Protein AF-A0A520QGH4-F1 (afdb_monomer_lite)

Structure (mmCIF, N/CA/C/O backbone):
data_AF-A0A520QGH4-F1
#
_entry.id   AF-A0A520QGH4-F1
#
loop_
_atom_site.group_PDB
_atom_site.id
_atom_site.type_symbol
_atom_site.label_atom_id
_atom_site.label_alt_id
_atom_site.label_comp_id
_atom_site.label_asym_id
_atom_site.label_entity_id
_atom_site.label_seq_id
_atom_site.pdbx_PDB_ins_code
_atom_site.Cartn_x
_atom_site.Cartn_y
_atom_site.Cartn_z
_atom_site.occupancy
_atom_site.B_iso_or_equiv
_atom_site.auth_seq_id
_atom_site.auth_comp_id
_atom_site.auth_asym_id
_atom_site.auth_atom_id
_atom_site.pdbx_PDB_model_num
ATOM 1 N N . MET A 1 1 ? 1.558 -14.370 -48.853 1.00 61.38 1 MET A N 1
ATOM 2 C CA . MET A 1 1 ? 2.899 -14.208 -48.240 1.00 61.38 1 MET A CA 1
ATOM 3 C C . MET A 1 1 ? 3.194 -12.777 -47.776 1.00 61.38 1 MET A C 1
ATOM 5 O O . MET A 1 1 ? 3.545 -12.615 -46.619 1.00 61.38 1 MET A O 1
ATOM 9 N N . LYS A 1 2 ? 2.977 -11.728 -48.589 1.00 58.34 2 LYS A N 1
ATOM 10 C CA . LYS A 1 2 ? 3.244 -10.323 -48.186 1.00 58.34 2 LYS A CA 1
ATOM 11 C C . LYS A 1 2 ? 2.390 -9.809 -47.006 1.00 58.34 2 LYS A C 1
ATOM 13 O O . LYS A 1 2 ? 2.889 -9.061 -46.178 1.00 58.34 2 LYS A O 1
ATOM 18 N N . ARG A 1 3 ? 1.130 -10.258 -46.887 1.00 60.91 3 ARG A N 1
ATOM 19 C CA . ARG A 1 3 ? 0.224 -9.896 -45.771 1.00 60.91 3 ARG A CA 1
ATOM 20 C C . ARG A 1 3 ? 0.648 -10.480 -44.416 1.00 60.91 3 ARG A C 1
ATOM 22 O O . ARG A 1 3 ? 0.502 -9.812 -43.405 1.00 60.91 3 ARG A O 1
ATOM 29 N N . LEU A 1 4 ? 1.207 -11.693 -44.408 1.00 60.94 4 LEU A N 1
ATOM 30 C CA . LEU A 1 4 ? 1.697 -12.348 -43.188 1.00 60.94 4 LEU A CA 1
ATOM 31 C C . LEU A 1 4 ? 2.992 -11.686 -42.685 1.00 60.94 4 LEU A C 1
ATOM 33 O O . LEU A 1 4 ? 3.168 -11.489 -41.490 1.00 60.94 4 LEU A O 1
ATOM 37 N N . PHE A 1 5 ? 3.851 -11.261 -43.616 1.00 61.38 5 PHE A N 1
ATOM 38 C CA . PHE A 1 5 ? 5.063 -10.501 -43.313 1.00 61.38 5 PHE A CA 1
ATOM 39 C C . PHE A 1 5 ? 4.754 -9.123 -42.696 1.00 61.38 5 PHE A C 1
ATOM 41 O O . PHE A 1 5 ? 5.367 -8.735 -41.707 1.00 61.38 5 PHE A O 1
ATOM 48 N N . PHE A 1 6 ? 3.746 -8.416 -43.223 1.00 61.94 6 PHE A N 1
ATOM 49 C CA . PHE A 1 6 ? 3.281 -7.138 -42.665 1.00 61.94 6 PHE A CA 1
ATOM 50 C C . PHE A 1 6 ? 2.689 -7.270 -41.254 1.00 61.94 6 PHE A C 1
ATOM 52 O O . PHE A 1 6 ? 2.893 -6.388 -40.425 1.00 61.94 6 PHE A O 1
ATOM 59 N N . LEU A 1 7 ? 1.994 -8.376 -40.966 1.00 63.91 7 LEU A N 1
ATOM 60 C CA . LEU A 1 7 ? 1.420 -8.632 -39.643 1.00 63.91 7 LEU A CA 1
ATOM 61 C C . LEU A 1 7 ? 2.511 -8.852 -38.579 1.00 63.91 7 LEU A C 1
ATOM 63 O O . LEU A 1 7 ? 2.397 -8.344 -37.469 1.00 63.91 7 LEU A O 1
ATOM 67 N N . CYS A 1 8 ? 3.601 -9.544 -38.934 1.00 61.38 8 CYS A N 1
ATOM 68 C CA . CYS A 1 8 ? 4.758 -9.716 -38.048 1.00 61.38 8 CYS A CA 1
ATOM 69 C C . CYS A 1 8 ? 5.466 -8.390 -37.738 1.00 61.38 8 CYS A C 1
ATOM 71 O O . CYS A 1 8 ? 5.865 -8.161 -36.598 1.00 61.38 8 CYS A O 1
ATOM 73 N N . LEU A 1 9 ? 5.596 -7.503 -38.729 1.00 61.16 9 LEU A N 1
ATOM 74 C CA . LEU A 1 9 ? 6.256 -6.210 -38.543 1.00 61.16 9 LEU A CA 1
ATOM 75 C C . LEU A 1 9 ? 5.471 -5.288 -37.591 1.00 61.16 9 LEU A C 1
ATOM 77 O O . LEU A 1 9 ? 6.073 -4.542 -36.826 1.00 61.16 9 LEU A O 1
ATOM 81 N N . PHE A 1 10 ? 4.138 -5.380 -37.584 1.00 64.94 10 PHE A N 1
ATOM 82 C CA . PHE A 1 10 ? 3.279 -4.555 -36.725 1.00 64.94 10 PHE A CA 1
ATOM 83 C C . PHE A 1 10 ? 3.372 -4.919 -35.231 1.00 64.94 10 PHE A C 1
ATOM 85 O O . PHE A 1 10 ? 3.143 -4.069 -34.377 1.00 64.94 10 PHE A O 1
ATOM 92 N N . ILE A 1 11 ? 3.732 -6.166 -34.911 1.00 67.12 11 ILE A N 1
ATOM 93 C CA . ILE A 1 11 ? 3.847 -6.656 -33.526 1.00 67.12 11 ILE A CA 1
ATOM 94 C C . ILE A 1 11 ? 5.243 -6.379 -32.945 1.00 67.12 11 ILE A C 1
ATOM 96 O O . ILE A 1 11 ? 5.372 -6.149 -31.747 1.00 67.12 11 ILE A O 1
ATOM 100 N N . LEU A 1 12 ? 6.290 -6.379 -33.778 1.00 62.19 12 LEU A N 1
ATOM 101 C CA . LEU A 1 12 ? 7.684 -6.330 -33.312 1.00 62.19 12 LEU A CA 1
ATOM 102 C C . LEU A 1 12 ? 8.204 -4.908 -33.019 1.00 62.19 12 LEU A C 1
ATOM 104 O O . LEU A 1 12 ? 9.095 -4.722 -32.192 1.00 62.19 12 LEU A O 1
ATOM 108 N N . VAL A 1 13 ? 7.672 -3.895 -33.706 1.00 66.31 13 VAL A N 1
ATOM 109 C CA . VAL A 1 13 ? 8.128 -2.498 -33.573 1.00 66.31 13 VAL A CA 1
ATOM 110 C C . VAL A 1 13 ? 7.714 -1.845 -32.239 1.00 66.31 13 VAL A C 1
ATOM 112 O O . VAL A 1 13 ? 8.564 -1.190 -31.636 1.00 66.31 13 VAL A O 1
ATOM 115 N N . PRO A 1 14 ? 6.485 -2.034 -31.709 1.00 66.69 14 PRO A N 1
ATOM 116 C CA . PRO A 1 14 ? 6.072 -1.407 -30.449 1.00 66.69 14 PRO A CA 1
ATOM 117 C C . PRO A 1 14 ? 6.921 -1.833 -29.245 1.00 66.69 14 PRO A C 1
ATOM 119 O O . PRO A 1 14 ? 7.191 -1.019 -28.367 1.00 66.69 14 PRO A O 1
ATOM 122 N N . SER A 1 15 ? 7.392 -3.086 -29.214 1.00 64.56 15 SER A N 1
ATOM 123 C CA . SER A 1 15 ? 8.216 -3.606 -28.113 1.00 64.56 15 SER A CA 1
ATOM 124 C C . SER A 1 15 ? 9.605 -2.970 -28.011 1.00 64.56 15 SER A C 1
ATOM 126 O O . SER A 1 15 ? 10.195 -2.985 -26.937 1.00 64.56 15 SER A O 1
ATOM 128 N N . LEU A 1 16 ? 10.134 -2.406 -29.104 1.00 65.75 16 LEU A N 1
ATOM 129 C CA . LEU A 1 16 ? 11.454 -1.760 -29.131 1.00 65.75 16 LEU A CA 1
ATOM 130 C C . LEU A 1 16 ? 11.434 -0.314 -28.608 1.00 65.75 16 LEU A C 1
ATOM 132 O O . LEU A 1 16 ? 12.492 0.224 -28.297 1.00 65.75 16 LEU A O 1
ATOM 136 N N . LEU A 1 17 ? 10.251 0.303 -28.514 1.00 71.56 17 LEU A N 1
ATOM 137 C CA . LEU A 1 17 ? 10.055 1.694 -28.082 1.00 71.56 17 LEU A CA 1
ATOM 138 C C . LEU A 1 17 ? 9.450 1.809 -26.677 1.00 71.56 17 LEU A C 1
ATOM 140 O O . LEU A 1 17 ? 9.052 2.897 -26.271 1.00 71.56 17 LEU A O 1
ATOM 144 N N . ALA A 1 18 ? 9.343 0.704 -25.939 1.00 77.25 18 ALA A N 1
ATOM 145 C CA . ALA A 1 18 ? 8.876 0.753 -24.563 1.00 77.25 18 ALA A CA 1
ATOM 146 C C . ALA A 1 18 ? 9.942 1.419 -23.681 1.00 77.25 18 ALA A C 1
ATOM 148 O O . ALA A 1 18 ? 11.060 0.911 -23.550 1.00 77.25 18 ALA A O 1
ATOM 149 N N . ASP A 1 19 ? 9.590 2.547 -23.069 1.00 87.06 19 ASP A N 1
ATOM 150 C CA . ASP A 1 19 ? 10.451 3.193 -22.085 1.00 87.06 19 ASP A CA 1
ATOM 151 C C . ASP A 1 19 ? 10.697 2.260 -20.896 1.00 87.06 19 ASP A C 1
ATOM 153 O O . ASP A 1 19 ? 9.826 1.494 -20.469 1.00 87.06 19 ASP A O 1
ATOM 157 N N . LYS A 1 20 ? 11.910 2.324 -20.340 1.00 89.00 20 LYS A N 1
ATOM 158 C CA . LYS A 1 20 ? 12.245 1.551 -19.142 1.00 89.00 20 LYS A CA 1
ATOM 159 C C . LYS A 1 20 ? 11.395 2.065 -17.974 1.00 89.00 20 LYS A C 1
ATOM 161 O O . LYS A 1 20 ? 11.445 3.264 -17.693 1.00 89.00 20 LYS A O 1
ATOM 166 N N . PRO A 1 21 ? 10.651 1.197 -17.268 1.00 93.44 21 PRO A N 1
ATOM 167 C CA . PRO A 1 21 ? 9.885 1.637 -16.115 1.00 93.44 21 PRO A CA 1
ATOM 168 C C . PRO A 1 21 ? 10.828 2.065 -14.989 1.00 93.44 21 PRO A C 1
ATOM 170 O O . PRO A 1 21 ? 11.891 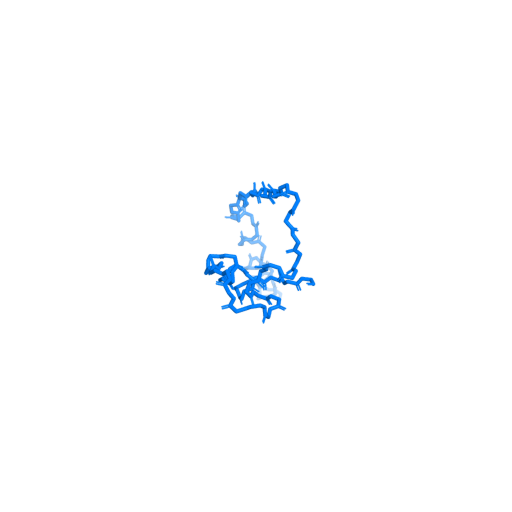1.476 -14.784 1.00 93.44 21 PRO A O 1
ATOM 173 N N . ASN A 1 22 ? 10.408 3.066 -14.220 1.00 96.06 22 ASN A N 1
ATOM 174 C CA . ASN A 1 22 ? 11.049 3.386 -12.951 1.00 96.06 22 ASN A CA 1
ATOM 175 C C . ASN A 1 22 ? 10.526 2.429 -11.878 1.00 96.06 22 ASN A C 1
ATOM 177 O O . ASN A 1 22 ? 9.319 2.209 -11.778 1.00 96.06 22 ASN A O 1
ATOM 181 N N . ILE A 1 23 ? 11.428 1.881 -11.066 1.00 96.50 23 ILE A N 1
ATOM 182 C CA . ILE A 1 23 ? 11.077 0.995 -9.954 1.00 96.50 23 ILE A CA 1
ATOM 183 C C . ILE A 1 23 ? 11.261 1.776 -8.656 1.00 96.50 23 ILE A C 1
ATOM 185 O O . ILE A 1 23 ? 12.366 2.219 -8.350 1.00 96.50 23 ILE A O 1
ATOM 189 N N . ILE A 1 24 ? 10.180 1.933 -7.891 1.00 97.31 24 ILE A N 1
ATOM 190 C CA . ILE A 1 24 ? 10.202 2.548 -6.561 1.00 97.31 24 ILE A CA 1
ATOM 191 C C . ILE A 1 24 ? 9.948 1.445 -5.536 1.00 97.31 24 ILE A C 1
ATOM 193 O O . ILE A 1 24 ? 8.884 0.827 -5.541 1.00 97.31 24 ILE A O 1
ATOM 197 N N . PHE A 1 25 ? 10.922 1.204 -4.659 1.00 97.94 25 PHE A N 1
ATOM 198 C CA . PHE A 1 25 ? 10.785 0.278 -3.539 1.00 97.94 25 PHE A CA 1
ATOM 199 C C . PHE A 1 25 ? 10.526 1.064 -2.253 1.00 97.94 25 PHE A C 1
ATOM 201 O O . PHE A 1 25 ? 11.358 1.868 -1.836 1.00 97.94 25 PHE A O 1
ATOM 208 N N . ILE A 1 26 ? 9.356 0.850 -1.652 1.00 97.38 26 ILE A N 1
ATOM 209 C CA . ILE A 1 26 ? 8.929 1.510 -0.416 1.00 97.38 26 ILE A CA 1
ATOM 210 C C . ILE A 1 26 ? 8.901 0.453 0.685 1.00 97.38 26 ILE A C 1
ATOM 212 O O . ILE A 1 26 ? 8.206 -0.552 0.553 1.00 97.38 26 ILE A O 1
ATOM 216 N N . MET A 1 27 ? 9.641 0.692 1.766 1.00 97.62 27 MET A N 1
ATOM 217 C CA . MET A 1 27 ? 9.687 -0.175 2.940 1.00 97.62 27 MET A CA 1
ATOM 218 C C . MET A 1 27 ? 9.287 0.636 4.168 1.00 97.62 27 MET A C 1
ATOM 220 O O . MET A 1 27 ? 9.818 1.724 4.389 1.00 97.62 27 MET A O 1
ATOM 224 N N . ALA A 1 28 ? 8.335 0.114 4.935 1.00 97.44 28 ALA A N 1
ATOM 225 C CA . ALA A 1 28 ? 7.936 0.670 6.218 1.00 97.44 28 ALA A CA 1
ATOM 226 C C . ALA A 1 28 ? 8.491 -0.218 7.334 1.00 97.44 28 ALA A C 1
ATOM 228 O O . ALA A 1 28 ? 8.451 -1.442 7.215 1.00 97.44 28 ALA A O 1
ATOM 229 N N . ASP A 1 29 ? 9.006 0.410 8.386 1.00 98.31 29 ASP A N 1
ATOM 230 C CA . ASP A 1 29 ? 9.500 -0.281 9.574 1.00 98.31 29 ASP A CA 1
ATOM 231 C C . ASP A 1 29 ? 8.337 -0.545 10.540 1.00 98.31 29 ASP A C 1
ATOM 233 O O . ASP A 1 29 ? 7.485 0.328 10.718 1.00 98.31 29 ASP A O 1
ATOM 237 N N . ASP A 1 30 ? 8.275 -1.752 11.103 1.00 97.62 30 ASP A N 1
ATOM 238 C CA . ASP A 1 30 ? 7.259 -2.199 12.073 1.00 97.62 30 ASP A CA 1
ATOM 239 C C . ASP A 1 30 ? 5.772 -1.989 11.692 1.00 97.62 30 ASP A C 1
ATOM 241 O O . ASP A 1 30 ? 4.890 -2.016 12.551 1.00 97.62 30 ASP A O 1
ATOM 245 N N . LEU A 1 31 ? 5.450 -1.834 10.404 1.00 97.31 31 LEU A N 1
ATOM 246 C CA . LEU A 1 31 ? 4.068 -1.658 9.945 1.00 97.31 31 LEU A CA 1
ATOM 247 C C . LEU A 1 31 ? 3.317 -2.998 9.885 1.00 97.31 31 LEU A C 1
ATOM 249 O O . LEU A 1 31 ? 3.600 -3.857 9.045 1.00 97.31 31 LEU A O 1
ATOM 253 N N . GLY A 1 32 ? 2.298 -3.158 10.728 1.00 96.25 32 GLY A N 1
ATOM 254 C CA . GLY A 1 32 ? 1.421 -4.323 10.724 1.00 96.25 32 GLY A CA 1
ATOM 255 C C . GLY A 1 32 ? 0.418 -4.294 9.567 1.00 96.25 32 GLY A C 1
ATOM 256 O O . GLY A 1 32 ? -0.220 -3.280 9.288 1.00 96.25 32 GLY A O 1
ATOM 257 N N . TRP A 1 33 ? 0.183 -5.434 8.909 1.00 94.62 33 TRP A N 1
ATOM 258 C CA . TRP A 1 33 ? -0.796 -5.515 7.810 1.00 94.62 33 TRP A CA 1
ATOM 259 C C . TRP A 1 33 ? -2.227 -5.171 8.256 1.00 94.62 33 TRP A C 1
ATOM 261 O O . TRP A 1 33 ? -3.002 -4.611 7.484 1.00 94.62 33 TRP A O 1
ATOM 271 N N . THR A 1 34 ? -2.570 -5.441 9.519 1.00 95.75 34 THR A N 1
ATOM 272 C CA . THR A 1 34 ? -3.8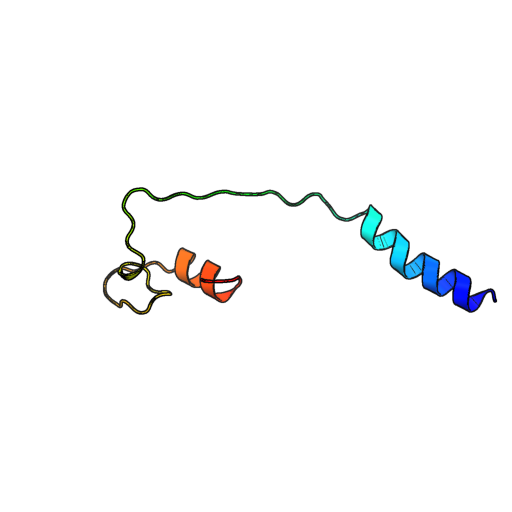70 -5.109 10.121 1.00 95.75 34 THR A CA 1
ATOM 273 C C . THR A 1 34 ? -4.067 -3.613 10.361 1.00 95.75 34 THR A C 1
ATOM 275 O O . THR A 1 34 ? -5.157 -3.212 10.761 1.00 95.75 34 THR A O 1
ATOM 278 N N . GLU A 1 35 ? -3.053 -2.782 10.115 1.00 97.19 35 GLU A N 1
ATOM 279 C CA . GLU A 1 35 ? -3.104 -1.324 10.267 1.00 97.19 35 GLU A CA 1
ATOM 280 C C . GLU A 1 35 ? -3.487 -0.611 8.959 1.00 97.19 35 GLU A C 1
ATOM 282 O O . GLU A 1 35 ? -3.854 0.564 8.963 1.00 97.19 35 GLU A O 1
ATOM 287 N N . LEU A 1 36 ? -3.482 -1.334 7.836 1.00 97.75 36 LEU A N 1
ATOM 288 C CA . LEU A 1 36 ? -3.795 -0.815 6.509 1.00 97.75 36 LEU A CA 1
ATOM 289 C C . LEU A 1 36 ? -5.289 -0.926 6.184 1.00 97.75 36 LEU A C 1
ATOM 291 O O . LEU A 1 36 ? -5.903 -1.986 6.331 1.00 97.75 36 LEU A O 1
ATOM 295 N N . GLY A 1 37 ? -5.884 0.161 5.684 1.00 97.81 37 GLY A N 1
ATOM 296 C CA . GLY A 1 37 ? -7.289 0.200 5.257 1.00 97.81 37 GLY A CA 1
ATOM 297 C C . GLY A 1 37 ? -7.622 -0.858 4.202 1.00 97.81 37 GLY A C 1
ATOM 298 O O . GLY A 1 37 ? -8.655 -1.521 4.289 1.00 97.81 37 GLY A O 1
ATOM 299 N N . SER A 1 38 ? -6.702 -1.107 3.270 1.00 97.44 38 SER A N 1
ATOM 300 C CA . SER A 1 38 ? -6.808 -2.156 2.250 1.00 97.44 38 SER A CA 1
ATOM 301 C C . SER A 1 38 ? -6.931 -3.581 2.807 1.00 97.44 38 SER A C 1
ATOM 303 O O . SER A 1 38 ? -7.442 -4.451 2.104 1.00 97.44 38 SER A O 1
ATOM 305 N N . TYR A 1 39 ? -6.550 -3.818 4.068 1.00 97.44 39 TYR A N 1
ATOM 306 C CA . TYR A 1 39 ? -6.739 -5.087 4.781 1.00 97.44 39 TYR A CA 1
ATOM 307 C C . TYR A 1 39 ? -7.928 -5.077 5.762 1.00 97.44 39 TYR A C 1
ATOM 309 O O . TYR A 1 39 ? -8.151 -6.049 6.480 1.00 97.44 39 TYR A O 1
ATOM 317 N N . GLY A 1 40 ? -8.745 -4.019 5.759 1.00 96.38 40 GLY A N 1
ATOM 318 C CA . GLY A 1 40 ? -10.075 -4.008 6.376 1.00 96.38 40 GLY A CA 1
ATOM 319 C C . GLY A 1 40 ? -10.203 -3.260 7.705 1.00 96.38 40 GLY A C 1
ATOM 320 O O . GLY A 1 40 ? -11.316 -3.168 8.233 1.00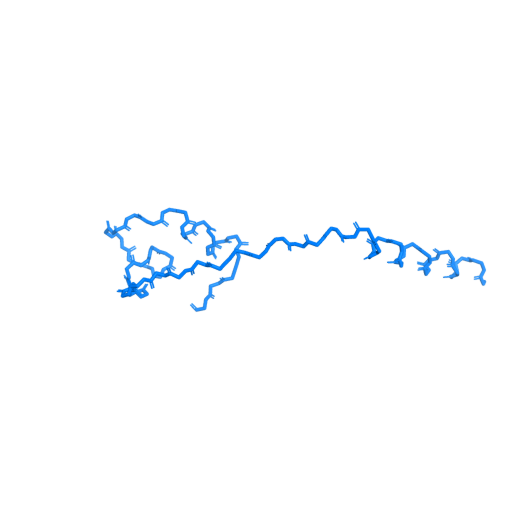 96.38 40 GLY A O 1
ATOM 321 N N . GLN A 1 41 ? -9.124 -2.691 8.253 1.00 97.12 41 GLN A N 1
ATOM 322 C CA . GLN A 1 41 ? -9.249 -1.816 9.424 1.00 97.12 41 GLN A CA 1
ATOM 323 C C . GLN A 1 41 ? -9.907 -0.471 9.060 1.00 97.12 41 GLN A C 1
ATOM 325 O O . GLN A 1 41 ? -9.942 -0.072 7.899 1.00 97.12 41 GLN A O 1
ATOM 330 N N . LYS A 1 42 ? -10.472 0.230 10.055 1.00 96.88 42 LYS A N 1
ATOM 331 C CA . LYS A 1 42 ? -11.319 1.428 9.845 1.00 96.88 42 LYS A CA 1
ATOM 332 C C . LYS A 1 42 ? -10.882 2.679 10.619 1.00 96.88 42 LYS A C 1
ATOM 334 O O . LYS A 1 42 ? -11.545 3.708 10.521 1.00 96.88 42 LYS A O 1
ATOM 339 N N . LYS A 1 43 ? -9.833 2.590 11.442 1.00 97.62 43 LYS A N 1
ATOM 340 C CA . LYS A 1 43 ? -9.406 3.665 12.355 1.00 97.62 43 LYS A CA 1
ATOM 341 C C . LYS A 1 43 ? -8.332 4.553 11.729 1.00 97.62 43 LYS A C 1
ATOM 343 O O . LYS A 1 43 ? -8.475 5.772 11.734 1.00 97.62 43 LYS A O 1
ATOM 348 N N . I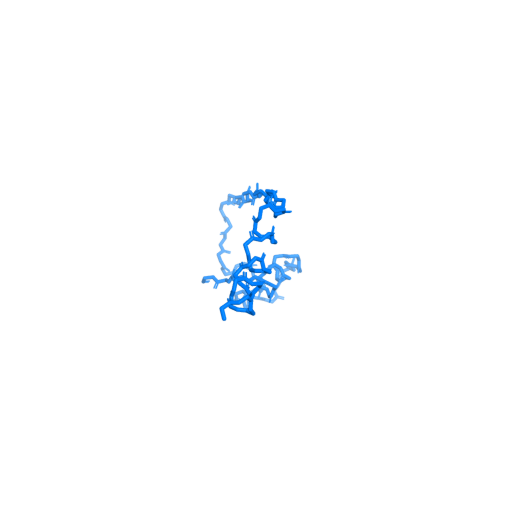LE A 1 44 ? -7.272 3.950 11.199 1.00 97.31 44 ILE A N 1
ATOM 349 C CA . ILE A 1 44 ? -6.144 4.655 10.588 1.00 97.31 44 ILE A CA 1
ATOM 350 C C . ILE A 1 44 ? -6.496 4.928 9.125 1.00 97.31 44 ILE A C 1
ATOM 352 O O . ILE A 1 44 ? -7.000 4.057 8.425 1.00 97.31 44 ILE A O 1
ATOM 356 N N . LYS A 1 45 ? -6.285 6.151 8.641 1.00 97.62 45 LYS A N 1
ATOM 357 C CA . LYS A 1 45 ? -6.576 6.486 7.242 1.00 97.62 45 LYS A CA 1
ATOM 358 C C . LYS A 1 45 ? -5.316 6.299 6.405 1.00 97.62 45 LYS A C 1
ATOM 360 O O . LYS A 1 45 ? -4.364 7.051 6.579 1.00 97.62 45 LYS A O 1
ATOM 365 N N . THR A 1 46 ? -5.339 5.354 5.467 1.00 98.19 46 THR A N 1
ATOM 366 C CA . THR A 1 46 ? -4.220 5.050 4.556 1.00 98.19 46 THR A CA 1
ATOM 367 C C . THR A 1 46 ? -4.594 5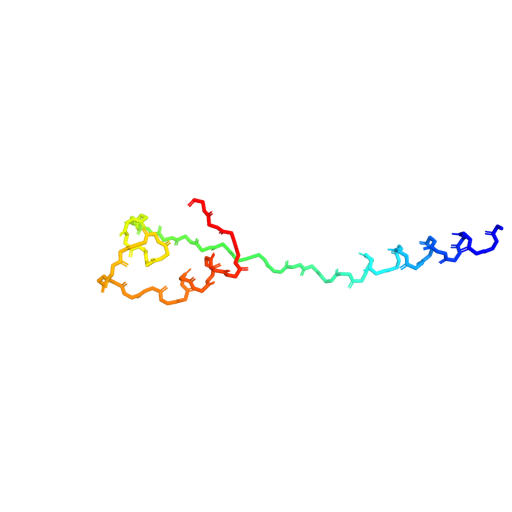.243 3.079 1.00 98.19 46 THR A C 1
ATOM 369 O O . THR A 1 46 ? -4.290 4.381 2.257 1.00 98.19 46 THR A O 1
ATOM 372 N N . PRO A 1 47 ? -5.219 6.373 2.684 1.00 98.25 47 PRO A N 1
ATOM 373 C CA . PRO A 1 47 ? -5.909 6.492 1.395 1.00 98.25 47 PRO A CA 1
ATOM 374 C C . PRO A 1 47 ? -5.008 6.257 0.173 1.00 98.25 47 PRO A C 1
ATOM 376 O O . PRO A 1 47 ? -5.472 5.707 -0.822 1.00 98.25 47 PRO A O 1
ATOM 379 N N . HIS A 1 48 ? -3.725 6.627 0.244 1.00 98.38 48 HIS A N 1
ATOM 380 C CA . HIS A 1 48 ? -2.771 6.401 -0.848 1.00 98.38 48 HIS A CA 1
ATOM 381 C C . HIS A 1 48 ? -2.347 4.934 -0.967 1.00 98.38 48 HIS A C 1
ATOM 383 O O . HIS A 1 48 ? -2.283 4.407 -2.073 1.00 98.38 48 HIS A O 1
ATOM 389 N N . LEU A 1 49 ? -2.124 4.245 0.156 1.00 98.06 49 LEU A N 1
ATOM 390 C CA . LEU A 1 49 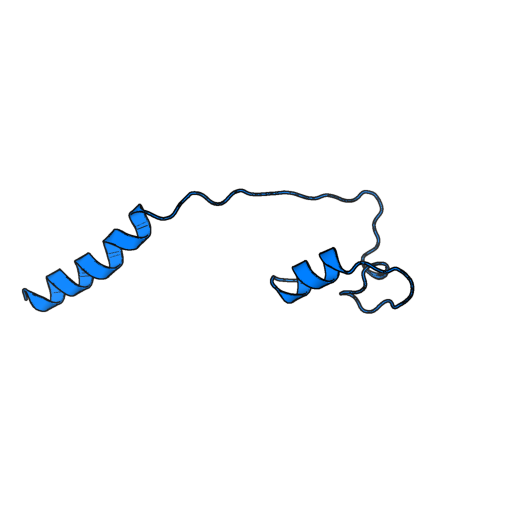? -1.828 2.808 0.143 1.00 98.06 49 LEU A CA 1
ATOM 391 C C . LEU A 1 49 ? -3.064 2.001 -0.278 1.00 98.06 49 LEU A C 1
ATOM 393 O O . LEU A 1 49 ? -2.951 1.012 -0.999 1.00 98.06 49 LEU A O 1
ATOM 397 N N . ASP A 1 50 ? -4.255 2.466 0.105 1.00 98.19 50 ASP A N 1
ATOM 398 C CA . ASP A 1 50 ? -5.528 1.873 -0.302 1.00 98.19 50 ASP A CA 1
ATOM 399 C C . ASP A 1 50 ? -5.786 2.053 -1.804 1.00 98.19 50 ASP A C 1
ATOM 401 O O . ASP A 1 50 ? -6.353 1.172 -2.448 1.00 98.19 50 ASP A O 1
ATOM 405 N N . GLN A 1 51 ? -5.377 3.187 -2.381 1.00 98.62 51 GLN A N 1
ATOM 406 C CA . GLN A 1 51 ? -5.410 3.413 -3.825 1.00 98.62 51 GLN A CA 1
ATOM 407 C C . GLN A 1 51 ? -4.420 2.496 -4.553 1.00 98.62 51 GLN A C 1
ATOM 409 O O . GLN A 1 51 ? -4.836 1.797 -5.474 1.00 98.62 51 GLN A O 1
ATOM 414 N N . LEU A 1 52 ? -3.163 2.423 -4.095 1.00 98.25 52 LEU A N 1
ATOM 415 C CA . LEU A 1 52 ? -2.148 1.533 -4.675 1.00 98.25 52 LEU A CA 1
ATOM 416 C C . LEU A 1 52 ? -2.608 0.069 -4.682 1.00 98.25 52 LEU A C 1
ATOM 418 O O . LEU A 1 52 ? -2.456 -0.623 -5.685 1.00 98.25 52 LEU A O 1
ATOM 422 N N . ALA A 1 53 ? -3.235 -0.393 -3.598 1.00 97.75 53 ALA A N 1
ATOM 423 C CA . ALA A 1 53 ? -3.782 -1.745 -3.516 1.00 97.75 53 ALA A CA 1
ATOM 424 C C . ALA A 1 53 ? -4.963 -1.992 -4.473 1.00 97.75 53 ALA A C 1
ATOM 426 O O . ALA A 1 53 ? -5.183 -3.128 -4.885 1.00 97.75 53 ALA A O 1
ATOM 427 N N . ARG A 1 54 ? -5.744 -0.954 -4.801 1.00 98.19 54 ARG A N 1
ATOM 428 C CA . ARG A 1 54 ? -6.925 -1.042 -5.678 1.00 98.19 54 ARG A CA 1
ATOM 429 C C . ARG A 1 54 ? -6.566 -0.982 -7.161 1.00 98.19 54 ARG A C 1
ATOM 431 O O . ARG A 1 54 ? -7.251 -1.590 -7.972 1.00 98.19 54 ARG A O 1
ATOM 438 N N . GLU A 1 55 ? -5.535 -0.215 -7.500 1.00 98.69 55 GLU A N 1
ATOM 439 C CA . GLU A 1 55 ? -5.037 -0.034 -8.870 1.00 98.69 55 GLU A CA 1
ATOM 440 C C . GLU A 1 55 ? -3.972 -1.072 -9.249 1.00 98.69 55 GLU A C 1
ATOM 442 O O . GLU A 1 55 ? -3.681 -1.258 -10.429 1.00 98.69 55 GLU A O 1
ATOM 447 N N . GLY A 1 56 ? -3.395 -1.745 -8.254 1.00 97.31 56 GLY A N 1
ATOM 448 C CA . GLY A 1 56 ? -2.362 -2.753 -8.429 1.00 97.31 56 GLY A CA 1
ATOM 449 C C . GLY A 1 56 ? -2.772 -4.130 -7.917 1.00 97.31 56 GLY A C 1
ATOM 450 O O . GLY A 1 56 ? -3.901 -4.589 -8.078 1.00 97.31 56 GLY A O 1
ATOM 451 N N . MET A 1 57 ? -1.802 -4.804 -7.306 1.00 97.62 57 MET A N 1
ATOM 452 C CA . MET A 1 57 ? -1.957 -6.121 -6.700 1.00 97.62 57 MET A CA 1
ATOM 453 C C . MET A 1 57 ? -1.693 -6.019 -5.197 1.00 97.62 57 MET A C 1
ATOM 455 O O . MET A 1 57 ? -0.782 -5.312 -4.767 1.00 97.62 57 MET A O 1
ATOM 459 N N . ARG A 1 58 ? -2.487 -6.738 -4.401 1.00 95.50 58 ARG A N 1
ATOM 460 C CA . ARG A 1 58 ? -2.325 -6.885 -2.949 1.00 95.50 58 ARG A CA 1
ATOM 461 C C . ARG A 1 58 ? -2.243 -8.374 -2.616 1.00 95.50 58 ARG A C 1
ATOM 463 O O . ARG A 1 58 ? -2.974 -9.157 -3.223 1.00 95.50 58 ARG A O 1
ATOM 470 N N . PHE A 1 59 ? -1.362 -8.725 -1.684 1.00 93.38 59 PHE A N 1
ATOM 471 C CA . PHE A 1 59 ? -1.140 -10.093 -1.211 1.00 93.38 59 PHE A CA 1
ATOM 472 C C . PHE A 1 59 ? -1.920 -10.385 0.074 1.00 93.38 59 PHE A C 1
ATOM 474 O O . PHE A 1 59 ? -2.322 -9.414 0.755 1.00 93.38 59 PHE A O 1
#

Secondary structure (DSSP, 8-state):
-HHHHHHHHHHHTGGGGPPPPP------SS--GGGSGGGT-SSS--HHHHHHHHHS---

Radius of gyration: 20.89 Å; chains: 1; bounding box: 24×21×61 Å

Sequence (59 aa):
MKRLFFLCLFILVPSLLADKPNIIFIMADDLGWTELGSYGQKKIKTPHLDQLAREGMRF

pLDDT: mean 86.85, std 15.25, range [58.34, 98.69]

Foldseek 3Di:
DVVVVVVVVVVPVVVVPDDDDDDDDDDDPPDDPCQDVCSPDDDHDDPVVNVCVVVDPDD